Protein AF-A0A8T2IKC4-F1 (afdb_monomer_lite)

pLDDT: mean 77.82, std 12.11, range [41.94, 95.56]

Foldseek 3Di:
DVVVVVVVVVVVVVVVVVVVVVCVVVVVVDDDFPPKDKFKKKAWFDWFWFDDPVPHTDIDGCVRQWPPRIGDPDIGGQQADFDDDADDDDDDDDDFDDDPPAQFGFPPDWDQDDPDRDDIHTDTDHRPDGTDPDGDPGGRRPVSVVIDMDMDMKMARVVVRDID

Radius of gyration: 33.57 Å; chains: 1; bounding box: 68×35×100 Å

InterPro domains:
  IPR027309 P2X purinoreceptor extracellular domain superfamily [G3DSA:2.60.490.10] (33-164)
  IPR059116 ATP P2X receptor-like [PF00864] (4-164)
  IPR059116 ATP P2X receptor-like [PTHR10125] (5-164)

Secondary structure (DSSP, 8-state):
-HHHHHHHHHHHHHHHHHHHHHHHHTTTTS---S--EEEEEEEE---EEEEETTTEEEEE-HHHHEESSSSSS--EE-------------------EE-TTSSEEEEEEEEEESSSTTEEEEEEEESSSPPP----SS-TTGGGGG--EEEEEEEEEGGGTEE-

Sequence (164 aa):
MNEWVGQLMCVFFACVLLHGGVFVVKKGYQEVDTSVQSSVITKLKGVAFTNTSELGGEALGVVDYVIPPQGENVFFIVTNVIVTPNRDREWRLLGGEAVIAGNGVKTGRCLKTGLVNTNRHCEYFAWGPVEKKKKPKKPLLGKAKTSPSYIKNSIRFPKFDFSK

Structure (mmCIF, N/CA/C/O backbone):
data_AF-A0A8T2IKC4-F1
#
_entry.id   AF-A0A8T2IKC4-F1
#
loop_
_atom_site.group_PDB
_atom_site.id
_atom_site.type_symbol
_atom_site.label_atom_id
_atom_site.label_alt_id
_atom_site.label_comp_id
_atom_site.label_asym_id
_atom_site.label_entity_id
_atom_site.label_seq_id
_atom_site.pdbx_PDB_ins_code
_atom_site.Cartn_x
_atom_site.Cartn_y
_atom_site.Cartn_z
_atom_site.occupancy
_atom_site.B_iso_or_equiv
_atom_site.auth_seq_id
_atom_site.auth_comp_id
_atom_site.auth_asym_id
_atom_site.auth_atom_id
_atom_site.pdbx_PDB_model_num
ATOM 1 N N . MET A 1 1 ? -34.464 -22.038 59.205 1.00 58.75 1 MET A N 1
ATOM 2 C CA . MET A 1 1 ? -35.022 -21.618 57.897 1.00 58.75 1 MET A CA 1
ATOM 3 C C . MET A 1 1 ? -34.380 -20.331 57.367 1.00 58.75 1 MET A C 1
ATOM 5 O O . MET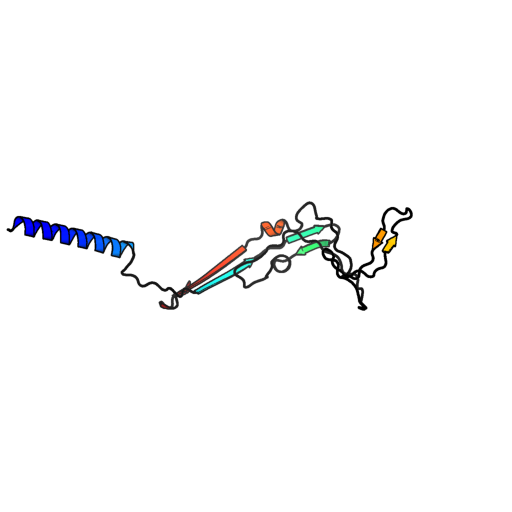 A 1 1 ? -34.231 -20.210 56.165 1.00 58.75 1 MET A O 1
ATOM 9 N N . ASN A 1 2 ? -33.926 -19.414 58.231 1.00 71.50 2 ASN A N 1
ATOM 10 C CA . ASN A 1 2 ? -33.469 -18.072 57.830 1.00 71.50 2 ASN A CA 1
ATOM 11 C C . ASN A 1 2 ? -32.002 -18.017 57.347 1.00 71.50 2 ASN A C 1
ATOM 13 O O . ASN A 1 2 ? -31.654 -17.175 56.529 1.00 71.50 2 ASN A O 1
ATOM 17 N N . GLU A 1 3 ? -31.155 -18.934 57.820 1.00 78.62 3 GLU A N 1
ATOM 18 C CA . GLU A 1 3 ? -29.724 -18.999 57.481 1.00 78.62 3 GLU A CA 1
ATOM 19 C C . GLU A 1 3 ? -29.489 -19.375 56.007 1.00 78.62 3 GLU A C 1
ATOM 21 O O . GLU A 1 3 ? -28.797 -18.667 55.277 1.00 78.62 3 GLU A O 1
ATOM 26 N N . TRP A 1 4 ? -30.183 -20.411 55.525 1.00 80.38 4 TRP A N 1
ATOM 27 C CA . TRP A 1 4 ? -30.160 -20.829 54.118 1.00 80.38 4 TRP A CA 1
ATOM 28 C C . TRP A 1 4 ? -30.692 -19.755 53.168 1.00 80.38 4 TRP A C 1
ATOM 30 O O . TRP A 1 4 ? -30.171 -19.595 52.068 1.00 80.38 4 TRP A O 1
ATOM 40 N N . VAL A 1 5 ? -31.699 -18.990 53.606 1.00 87.38 5 VAL A N 1
ATOM 41 C CA . VAL A 1 5 ? -32.259 -17.871 52.835 1.00 87.38 5 VAL A CA 1
ATOM 42 C C . VAL A 1 5 ? -31.227 -16.751 52.695 1.00 87.38 5 VAL A C 1
ATOM 44 O O . VAL A 1 5 ? -31.025 -16.250 51.592 1.00 87.38 5 VAL A O 1
ATOM 47 N N . GLY A 1 6 ? -30.517 -16.400 53.772 1.00 86.69 6 GLY A N 1
ATOM 48 C CA . GLY A 1 6 ? -29.440 -15.407 53.717 1.00 86.69 6 GLY A CA 1
ATOM 49 C C . GLY A 1 6 ? -28.295 -15.829 52.792 1.00 86.69 6 GLY A C 1
ATOM 50 O O . GLY A 1 6 ? -27.824 -15.036 51.978 1.00 86.69 6 GLY A O 1
ATOM 51 N N . GLN A 1 7 ? -27.895 -17.100 52.852 1.00 87.69 7 GLN A N 1
ATOM 52 C CA . GLN A 1 7 ? -26.808 -17.623 52.024 1.00 87.69 7 GLN A CA 1
ATOM 53 C C . GLN A 1 7 ? -27.174 -17.671 50.532 1.00 87.69 7 GLN A C 1
ATOM 55 O O . GLN A 1 7 ? -26.357 -17.296 49.690 1.00 87.69 7 GLN A O 1
ATOM 60 N N . LEU A 1 8 ? -28.420 -18.032 50.203 1.00 90.44 8 LEU A N 1
ATOM 61 C CA . LEU A 1 8 ? -28.965 -17.943 48.842 1.00 90.44 8 LEU A CA 1
ATOM 62 C C . LEU A 1 8 ? -28.959 -16.503 48.308 1.00 90.44 8 LEU A C 1
ATOM 64 O O . LEU A 1 8 ? -28.548 -16.276 47.169 1.00 90.44 8 LEU A O 1
ATOM 68 N N . MET A 1 9 ? -29.353 -15.526 49.130 1.00 89.75 9 MET A N 1
ATOM 69 C CA . MET A 1 9 ? -29.360 -14.113 48.733 1.00 89.75 9 MET A CA 1
ATOM 70 C C . MET A 1 9 ? -27.945 -13.585 48.458 1.00 89.75 9 MET A C 1
ATOM 72 O O . MET A 1 9 ? -27.732 -12.909 47.452 1.00 89.75 9 MET A O 1
ATOM 76 N N . CYS A 1 10 ? -26.955 -13.927 49.290 1.00 90.50 10 CYS A N 1
ATOM 77 C CA . CYS A 1 10 ? -25.559 -13.533 49.066 1.00 90.50 10 CYS A CA 1
ATOM 78 C C . CYS A 1 10 ? -24.992 -14.097 47.755 1.00 90.50 10 CYS A C 1
ATOM 80 O O . CYS A 1 10 ? -24.340 -13.368 47.005 1.00 90.50 10 CYS A O 1
ATOM 82 N N . VAL A 1 11 ? -25.262 -15.373 47.453 1.00 93.75 11 VAL A N 1
ATOM 83 C CA . VAL A 1 11 ? -24.837 -15.998 46.190 1.00 93.75 11 VAL A CA 1
ATOM 84 C C . VAL A 1 11 ? -25.494 -15.303 44.998 1.00 93.75 11 VAL A C 1
ATOM 86 O O . VAL A 1 11 ? -24.807 -14.988 44.029 1.00 93.75 11 VAL A O 1
ATOM 89 N N . PHE A 1 12 ? -26.788 -14.986 45.083 1.00 95.12 12 PHE A N 1
ATOM 90 C CA . PHE A 1 12 ? -27.491 -14.250 44.033 1.00 95.12 12 PHE A CA 1
ATOM 91 C C . PHE A 1 12 ? -26.852 -12.879 43.759 1.00 95.12 12 PHE A C 1
ATOM 93 O O . PHE A 1 12 ? -26.529 -12.575 42.610 1.00 95.12 12 PHE A O 1
ATOM 100 N N . PHE A 1 13 ? -26.593 -12.076 44.797 1.00 93.12 13 PHE A N 1
ATOM 101 C CA . PHE A 1 13 ? -25.932 -10.776 44.630 1.00 93.12 13 PHE A CA 1
ATOM 102 C C . PHE A 1 13 ? -24.514 -10.907 44.061 1.00 93.12 13 PHE A C 1
ATOM 104 O O . PHE A 1 13 ? -24.144 -10.139 43.172 1.00 93.12 13 PHE A O 1
ATOM 111 N N . ALA A 1 14 ? -23.737 -11.899 44.502 1.00 93.69 14 ALA A N 1
ATOM 112 C CA . ALA A 1 14 ? -22.416 -12.168 43.937 1.00 93.69 14 ALA A CA 1
ATOM 113 C C . ALA A 1 14 ? -22.500 -12.531 42.443 1.00 93.69 14 ALA A C 1
ATOM 115 O O . ALA A 1 14 ? -21.738 -12.000 41.635 1.00 93.69 14 ALA A O 1
ATOM 116 N N . CYS A 1 15 ? -23.468 -13.363 42.044 1.00 93.00 15 CYS A N 1
ATOM 117 C CA . CYS A 1 15 ? -23.715 -13.677 40.638 1.00 93.00 15 CYS A CA 1
ATOM 118 C C . CYS A 1 15 ? -24.084 -12.428 39.828 1.00 93.00 15 CYS A C 1
ATOM 120 O O . CYS A 1 15 ? -23.544 -12.244 38.738 1.00 93.00 15 CYS A O 1
ATOM 122 N N . VAL A 1 16 ? -24.951 -11.552 40.344 1.00 94.12 16 VAL A N 1
ATOM 123 C CA . VAL A 1 16 ? -25.319 -10.290 39.674 1.00 94.12 16 VAL A CA 1
ATOM 124 C C . VAL A 1 16 ? -24.096 -9.392 39.477 1.00 94.12 16 VAL A C 1
ATOM 126 O O . VAL A 1 16 ? -23.901 -8.861 38.384 1.00 94.12 16 VAL A O 1
ATOM 129 N N . LEU A 1 17 ? -23.230 -9.271 40.488 1.00 92.31 17 LEU A N 1
ATOM 130 C CA . LEU A 1 17 ? -21.989 -8.497 40.389 1.00 92.31 17 LEU A CA 1
ATOM 131 C C . LEU A 1 17 ? -21.029 -9.070 39.336 1.00 92.31 17 LEU A C 1
ATOM 133 O O . LEU A 1 17 ? -20.443 -8.307 38.568 1.00 92.31 17 LEU A O 1
ATOM 137 N N . LEU A 1 18 ? -20.911 -10.398 39.240 1.00 93.38 18 LEU A N 1
ATOM 138 C CA . LEU A 1 18 ? -20.104 -11.051 38.202 1.00 93.38 18 LEU A CA 1
ATOM 139 C C . LEU A 1 18 ? -20.659 -10.787 36.794 1.00 93.38 18 LEU A C 1
ATOM 141 O O . LEU A 1 18 ? -19.899 -10.428 35.894 1.00 93.38 18 LEU A O 1
ATOM 145 N N . HIS A 1 19 ? -21.977 -10.900 36.603 1.00 91.25 19 HIS A N 1
ATOM 146 C CA . HIS A 1 19 ? -22.619 -10.605 35.316 1.00 91.25 19 HIS A CA 1
ATOM 147 C C . HIS A 1 19 ? -22.480 -9.123 34.938 1.00 91.25 19 HIS A C 1
ATOM 149 O O . HIS A 1 19 ? -22.159 -8.806 33.791 1.00 91.25 19 HIS A O 1
ATOM 155 N N . GLY A 1 20 ? -22.643 -8.214 35.904 1.00 92.50 20 GLY A N 1
ATOM 156 C CA . GLY A 1 20 ? -22.402 -6.783 35.718 1.00 92.50 20 GLY A CA 1
ATOM 157 C C . GLY A 1 20 ? -20.952 -6.484 35.327 1.00 92.50 20 GLY A C 1
ATOM 158 O O . GLY A 1 20 ? -20.710 -5.715 34.397 1.00 92.50 20 GLY A O 1
ATOM 159 N N . GLY A 1 21 ? -19.984 -7.154 35.958 1.00 93.31 21 GLY A N 1
ATOM 160 C CA . GLY A 1 21 ? -18.569 -7.057 35.595 1.00 93.31 21 GLY A CA 1
ATOM 161 C C . GLY A 1 21 ? -18.305 -7.459 34.141 1.00 93.31 21 GLY A C 1
ATOM 162 O O . GLY A 1 21 ? -17.626 -6.735 33.412 1.00 93.31 21 GLY A O 1
ATOM 163 N N . VAL A 1 22 ? -18.905 -8.562 33.678 1.00 94.00 22 VAL A N 1
ATOM 164 C CA . VAL A 1 22 ? -18.806 -8.997 32.272 1.00 94.00 22 VAL A CA 1
ATOM 165 C C . VAL A 1 22 ? -19.435 -7.973 31.326 1.00 94.00 22 VAL A C 1
ATOM 167 O O . VAL A 1 22 ? -18.837 -7.659 30.296 1.00 94.00 22 VAL A O 1
ATOM 170 N N . PHE A 1 23 ? -20.596 -7.413 31.674 1.00 93.12 23 PHE A N 1
ATOM 171 C CA . PHE A 1 23 ? -21.277 -6.398 30.867 1.00 93.12 23 PHE A CA 1
ATOM 172 C C . PHE A 1 23 ? -20.426 -5.133 30.680 1.00 93.12 23 PHE A C 1
ATOM 174 O O . PHE A 1 23 ? -20.336 -4.605 29.570 1.00 93.12 23 PHE A O 1
ATOM 181 N N . VAL A 1 24 ? -19.733 -4.683 31.731 1.00 92.88 24 VAL A N 1
ATOM 182 C CA . VAL A 1 24 ? -18.818 -3.532 31.657 1.00 92.88 24 VAL A CA 1
ATOM 183 C C . VAL A 1 24 ? -17.582 -3.861 30.816 1.00 92.88 24 VAL A C 1
ATOM 185 O O . VAL A 1 24 ? -17.236 -3.093 29.917 1.00 92.88 24 VAL A O 1
ATOM 188 N N . VAL A 1 25 ? -16.944 -5.015 31.050 1.00 94.06 25 VAL A N 1
ATOM 189 C CA . VAL A 1 25 ? -15.724 -5.430 30.329 1.00 94.06 25 VAL A CA 1
ATOM 190 C C . VAL A 1 25 ? -15.992 -5.642 28.840 1.00 94.06 25 VAL A C 1
ATOM 192 O O . VAL A 1 25 ? -15.205 -5.210 27.998 1.00 94.06 25 VAL A O 1
ATOM 195 N N . LYS A 1 26 ? -17.115 -6.277 28.492 1.00 93.56 26 LYS A N 1
ATOM 196 C CA . LYS A 1 26 ? -17.524 -6.504 27.098 1.00 93.56 26 LYS A CA 1
ATOM 197 C C . LYS A 1 26 ? -18.172 -5.285 26.450 1.00 93.56 26 LYS A C 1
ATOM 199 O O . LYS A 1 26 ? -18.565 -5.378 25.293 1.00 93.56 26 LYS A O 1
ATOM 204 N N . LYS A 1 27 ? -18.261 -4.159 27.165 1.00 93.44 27 LYS A N 1
ATOM 205 C CA . LYS A 1 27 ? -18.933 -2.939 26.709 1.00 93.44 27 LYS A CA 1
ATOM 206 C C . LYS A 1 27 ? -20.350 -3.209 26.194 1.00 93.44 27 LYS A C 1
ATOM 208 O O . LYS A 1 27 ? -20.756 -2.645 25.188 1.00 93.44 27 LYS A O 1
ATOM 213 N N . GLY A 1 28 ? -21.116 -4.048 26.892 1.00 87.81 28 GLY A N 1
ATOM 214 C CA . GLY A 1 28 ? -22.493 -4.387 26.510 1.00 87.81 28 GLY A CA 1
ATOM 215 C C . GLY A 1 28 ? -23.458 -3.194 26.530 1.00 87.81 28 GLY A C 1
ATOM 216 O O . GLY A 1 28 ? -24.536 -3.270 25.956 1.00 87.81 28 GLY A O 1
ATOM 217 N N . TYR A 1 29 ? -23.060 -2.083 27.159 1.00 89.31 29 TYR A N 1
ATOM 218 C CA . TYR A 1 29 ? -23.765 -0.800 27.120 1.00 89.31 29 TYR A CA 1
ATOM 219 C C . TYR A 1 29 ? -23.497 0.010 25.843 1.00 89.31 29 TYR A C 1
ATOM 221 O O . TYR A 1 29 ? -24.150 1.027 25.629 1.00 89.31 29 TYR A O 1
ATOM 229 N N . GLN A 1 30 ? -22.511 -0.382 25.029 1.00 93.44 30 GLN A N 1
ATOM 230 C CA . GLN A 1 30 ? -22.184 0.292 23.776 1.00 93.44 30 GLN A CA 1
ATOM 231 C C . GLN A 1 30 ? -22.772 -0.476 22.601 1.00 93.44 30 GLN A C 1
ATOM 233 O O . GLN A 1 30 ? -22.639 -1.694 22.494 1.00 93.44 30 GLN A O 1
ATOM 238 N N . GLU A 1 31 ? -23.376 0.264 21.681 1.00 90.50 31 GLU A N 1
ATOM 239 C CA . GLU A 1 31 ? -23.778 -0.276 20.396 1.00 90.50 31 GLU A CA 1
ATOM 240 C C . GLU A 1 31 ? -22.576 -0.301 19.437 1.00 90.50 31 GLU A C 1
ATOM 242 O O . GLU A 1 31 ? -21.752 0.615 19.435 1.00 90.50 31 GLU A O 1
ATOM 247 N N . VAL A 1 32 ? -22.460 -1.352 18.622 1.00 90.31 32 VAL A N 1
ATOM 248 C CA . VAL A 1 32 ? -21.367 -1.520 17.650 1.00 90.31 32 VAL A CA 1
ATOM 249 C C . VAL A 1 32 ? -21.915 -1.386 16.230 1.00 90.31 32 VAL A C 1
ATOM 251 O O . VAL A 1 32 ? -23.010 -1.869 15.921 1.00 90.31 32 VAL A O 1
ATOM 254 N N . ASP A 1 33 ? -21.153 -0.719 15.365 1.00 91.06 33 ASP A N 1
ATOM 255 C CA . ASP A 1 33 ? -21.398 -0.677 13.923 1.00 91.06 33 ASP A CA 1
ATOM 256 C C . ASP A 1 33 ? -20.601 -1.794 13.238 1.00 91.06 33 ASP A C 1
ATOM 258 O O . ASP A 1 33 ? -19.379 -1.867 13.368 1.00 91.06 33 ASP A O 1
ATOM 262 N N . THR A 1 34 ? -21.294 -2.680 12.525 1.00 89.75 34 THR A N 1
ATOM 263 C CA . THR A 1 34 ? -20.688 -3.773 11.750 1.00 89.75 34 THR A CA 1
ATOM 264 C C . THR A 1 34 ? -20.377 -3.370 10.306 1.00 89.75 34 THR A C 1
ATOM 266 O O . THR A 1 34 ? -19.667 -4.093 9.613 1.00 89.75 34 THR A O 1
ATOM 269 N N . SER A 1 35 ? -20.871 -2.214 9.852 1.00 91.00 35 SER A N 1
ATOM 270 C CA . SER A 1 35 ? -20.792 -1.720 8.471 1.00 91.00 35 SER A CA 1
ATOM 271 C C . SER A 1 35 ? -19.691 -0.672 8.263 1.00 91.00 35 SER A C 1
ATOM 273 O O . SER A 1 35 ? -19.848 0.282 7.502 1.00 91.00 35 SER A O 1
ATOM 275 N N . VAL A 1 36 ? -18.556 -0.842 8.946 1.00 90.19 36 VAL A N 1
ATOM 276 C CA . VAL A 1 36 ? -17.433 0.103 8.883 1.00 90.19 36 VAL A CA 1
ATOM 277 C C . VAL A 1 36 ? -16.876 0.180 7.462 1.00 90.19 36 VAL A C 1
ATOM 279 O O . VAL A 1 36 ? -16.487 -0.828 6.875 1.00 90.19 36 VAL A O 1
ATOM 282 N N . GLN A 1 37 ? -16.795 1.394 6.924 1.00 90.94 37 GLN A N 1
ATOM 283 C CA . GLN A 1 37 ? -16.199 1.671 5.620 1.00 90.94 37 GLN A CA 1
ATOM 284 C C . GLN A 1 37 ? -14.791 2.233 5.819 1.00 90.94 37 GLN A C 1
ATOM 286 O O . GLN A 1 37 ? -14.594 3.132 6.636 1.00 90.94 37 GLN A O 1
ATOM 291 N N . SER A 1 38 ? -13.810 1.733 5.069 1.00 88.88 38 SER A N 1
ATOM 292 C CA . SER A 1 38 ? -12.437 2.241 5.097 1.00 88.88 38 SER A CA 1
ATOM 293 C C . SER A 1 38 ? -11.923 2.534 3.690 1.00 88.88 38 SER A C 1
ATOM 295 O O . SER A 1 38 ? -12.222 1.821 2.734 1.00 88.88 38 SER A O 1
ATOM 297 N N . SER A 1 39 ? -11.150 3.610 3.566 1.00 87.12 39 SER A N 1
ATOM 298 C CA . SER A 1 39 ? -10.484 4.009 2.329 1.00 87.12 39 SER A CA 1
ATOM 299 C C . SER A 1 39 ? -9.046 4.395 2.639 1.00 87.12 39 SER A C 1
ATOM 301 O O . SER A 1 39 ? -8.801 5.302 3.439 1.00 87.12 39 SER A O 1
ATOM 303 N N . VAL A 1 40 ? -8.093 3.748 1.970 1.00 87.06 40 VAL A N 1
ATOM 304 C CA . VAL A 1 40 ? -6.667 4.045 2.115 1.00 87.06 40 VAL A CA 1
ATOM 305 C C . VAL A 1 40 ? -6.162 4.717 0.847 1.00 87.06 40 VAL A C 1
ATOM 307 O O . VAL A 1 40 ? -6.381 4.243 -0.261 1.00 87.06 40 VAL A O 1
ATOM 310 N N . ILE A 1 41 ? -5.477 5.845 1.013 1.00 83.69 41 ILE A N 1
ATOM 311 C CA . ILE A 1 41 ? -4.831 6.570 -0.076 1.00 83.69 41 ILE A CA 1
ATOM 312 C C . ILE A 1 41 ? -3.348 6.670 0.243 1.00 83.69 41 ILE A C 1
ATOM 314 O O . ILE A 1 41 ? -2.948 7.306 1.222 1.00 83.69 41 ILE A O 1
ATOM 318 N N . THR A 1 42 ? -2.527 6.086 -0.620 1.00 82.81 42 THR A N 1
ATOM 319 C CA . THR A 1 42 ? -1.070 6.154 -0.526 1.00 82.81 42 THR A CA 1
ATOM 320 C C . THR A 1 42 ? -0.528 7.136 -1.554 1.00 82.81 42 THR A C 1
ATOM 322 O O . THR A 1 42 ? -0.835 7.044 -2.741 1.00 82.81 42 THR A O 1
ATOM 325 N N . LYS A 1 43 ? 0.283 8.095 -1.109 1.00 81.19 43 LYS A N 1
ATOM 326 C CA . LYS A 1 43 ? 0.994 9.042 -1.973 1.00 81.19 43 LYS A CA 1
ATOM 327 C C . LYS A 1 43 ? 2.475 8.986 -1.650 1.00 81.19 43 LYS A C 1
ATOM 329 O O . LYS A 1 43 ? 2.873 9.210 -0.512 1.00 81.19 43 LYS A O 1
ATOM 334 N N . LEU A 1 44 ? 3.295 8.718 -2.652 1.00 81.25 44 LEU A N 1
ATOM 335 C CA . LEU A 1 44 ? 4.748 8.762 -2.528 1.00 81.25 44 LEU A CA 1
ATOM 336 C C . LEU A 1 44 ? 5.261 10.123 -2.998 1.00 81.25 44 LEU A C 1
ATOM 338 O O . LEU A 1 44 ? 4.682 10.745 -3.890 1.00 81.25 44 LEU A O 1
ATOM 342 N N . LYS A 1 45 ? 6.332 10.607 -2.369 1.00 80.25 45 LYS A N 1
ATOM 343 C CA . LYS A 1 45 ? 7.063 11.801 -2.800 1.00 80.25 45 LYS A CA 1
ATOM 344 C C . LYS A 1 45 ? 8.534 11.438 -2.908 1.00 80.25 45 LYS A C 1
ATOM 346 O O . LYS A 1 45 ? 9.133 11.020 -1.926 1.00 80.25 45 LYS A O 1
ATOM 351 N N . GLY A 1 46 ? 9.128 11.615 -4.079 1.00 80.00 46 GLY A N 1
ATOM 352 C CA . GLY A 1 46 ? 10.546 11.338 -4.268 1.00 80.00 46 GLY A CA 1
ATOM 353 C C . GLY A 1 46 ? 10.944 11.309 -5.732 1.00 80.00 46 GLY A C 1
ATOM 354 O O . GLY A 1 46 ? 10.125 11.038 -6.607 1.00 80.00 46 GLY A O 1
ATOM 355 N N . VAL A 1 47 ? 12.220 11.571 -5.984 1.00 81.19 47 VAL A N 1
ATOM 356 C CA . VAL A 1 47 ? 12.834 11.460 -7.307 1.00 81.19 47 VAL A CA 1
ATOM 357 C C . VAL A 1 47 ? 13.958 10.444 -7.199 1.00 81.19 47 VAL A C 1
ATOM 359 O O . VAL A 1 47 ? 14.812 10.532 -6.310 1.00 81.19 47 VAL A O 1
ATOM 362 N N . ALA A 1 48 ? 13.950 9.464 -8.090 1.00 81.81 48 ALA A N 1
ATOM 363 C CA . ALA A 1 48 ? 15.026 8.504 -8.222 1.00 81.81 48 ALA A CA 1
ATOM 364 C C . ALA A 1 48 ? 15.907 8.912 -9.404 1.00 81.81 48 ALA A C 1
ATOM 366 O O . ALA A 1 48 ? 15.418 9.386 -10.419 1.00 81.81 48 ALA A O 1
ATOM 367 N N . PHE A 1 49 ? 17.217 8.740 -9.267 1.00 77.88 49 PHE A N 1
ATOM 368 C CA . PHE A 1 49 ? 18.161 9.033 -10.342 1.00 77.88 49 PHE A CA 1
ATOM 369 C C . PHE A 1 49 ? 18.790 7.732 -10.806 1.00 77.88 49 PHE A C 1
ATOM 371 O O . PHE A 1 49 ? 19.339 6.993 -9.984 1.00 77.88 49 PHE A O 1
ATOM 378 N N . THR A 1 50 ? 18.745 7.483 -12.107 1.00 77.25 50 THR A N 1
ATOM 379 C CA . THR A 1 50 ? 19.445 6.373 -12.744 1.00 77.25 50 THR A CA 1
ATOM 380 C C . THR A 1 50 ? 20.666 6.924 -13.456 1.00 77.25 50 THR A C 1
ATOM 382 O O . THR A 1 50 ? 20.537 7.814 -14.286 1.00 77.25 50 THR A O 1
ATOM 385 N N . ASN A 1 51 ? 21.856 6.413 -13.142 1.00 70.62 51 ASN A N 1
ATOM 386 C CA . ASN A 1 51 ? 23.080 6.735 -13.874 1.00 70.62 51 ASN A CA 1
ATOM 387 C C . ASN A 1 51 ? 23.625 5.432 -14.460 1.00 70.62 51 ASN A C 1
ATOM 389 O O . ASN A 1 51 ? 24.282 4.655 -13.763 1.00 70.62 51 ASN A O 1
ATOM 393 N N . THR A 1 52 ? 23.260 5.141 -15.710 1.00 69.88 52 THR A N 1
ATOM 394 C CA . THR A 1 52 ? 23.731 3.942 -16.412 1.00 69.88 52 THR A CA 1
ATOM 395 C C . THR A 1 52 ? 24.174 4.269 -17.824 1.00 69.88 52 THR A C 1
ATOM 397 O O . THR A 1 52 ? 23.637 5.163 -18.466 1.00 69.88 52 THR A O 1
ATOM 400 N N . SER A 1 53 ? 25.127 3.493 -18.333 1.00 66.06 53 SER A N 1
ATOM 401 C CA . SER A 1 53 ? 25.634 3.625 -19.701 1.00 66.06 53 SER A CA 1
ATOM 402 C C . SER A 1 53 ? 24.604 3.278 -20.784 1.00 66.06 53 SER A C 1
ATOM 404 O O . SER A 1 53 ? 24.848 3.575 -21.945 1.00 66.06 53 SER A O 1
ATOM 406 N N . GLU A 1 54 ? 23.497 2.607 -20.432 1.00 63.16 54 GLU A N 1
ATOM 407 C CA . GLU A 1 54 ? 22.458 2.182 -21.386 1.00 63.16 54 GLU A CA 1
ATOM 408 C C . GLU A 1 54 ? 21.230 3.109 -21.408 1.00 63.16 54 GLU A C 1
ATOM 410 O O . GLU A 1 54 ? 20.662 3.298 -22.478 1.00 63.16 54 GLU A O 1
ATOM 415 N N . LEU A 1 55 ? 20.839 3.691 -20.266 1.00 66.62 55 LEU A N 1
ATOM 416 C CA . LEU A 1 55 ? 19.698 4.618 -20.157 1.00 66.62 55 LEU A CA 1
ATOM 417 C C . LEU A 1 55 ? 20.127 6.096 -20.095 1.00 66.62 55 LEU A C 1
ATOM 419 O O . LEU A 1 55 ? 19.316 6.986 -20.298 1.00 66.62 55 LEU A O 1
ATOM 423 N N . GLY A 1 56 ? 21.405 6.378 -19.831 1.00 67.44 56 GLY A N 1
ATOM 424 C CA . GLY A 1 56 ? 21.869 7.729 -19.526 1.00 67.44 56 GLY A CA 1
ATOM 425 C C . GLY A 1 56 ? 21.569 8.144 -18.082 1.00 67.44 56 GLY A C 1
ATOM 426 O O . GLY A 1 56 ? 21.144 7.337 -17.247 1.00 67.44 56 GLY A O 1
ATOM 427 N N . GLY A 1 57 ? 21.886 9.400 -17.765 1.00 74.12 57 GLY A N 1
ATOM 428 C CA . GLY A 1 57 ? 21.564 10.034 -16.489 1.00 74.12 57 GLY A CA 1
ATOM 429 C C . GLY A 1 57 ? 20.150 10.604 -16.520 1.00 74.12 57 GLY A C 1
ATOM 430 O O . GLY A 1 57 ? 19.982 11.741 -16.946 1.00 74.12 57 GLY A O 1
ATOM 431 N N . GLU A 1 58 ? 19.159 9.842 -16.064 1.00 78.75 58 GLU A N 1
ATOM 432 C CA . GLU A 1 58 ? 17.752 10.267 -16.048 1.00 78.75 58 GLU A CA 1
ATOM 433 C C . GLU A 1 58 ? 17.200 10.370 -14.621 1.00 78.75 58 GLU A C 1
ATOM 435 O O . GLU A 1 58 ? 17.572 9.614 -13.715 1.00 78.75 58 GLU A O 1
ATOM 440 N N . ALA A 1 59 ? 16.318 11.350 -14.420 1.00 79.38 59 ALA A N 1
ATOM 441 C CA . ALA A 1 59 ? 15.575 11.554 -13.186 1.00 79.38 59 ALA A CA 1
ATOM 442 C C . ALA A 1 59 ? 14.160 10.996 -13.369 1.00 79.38 59 ALA A C 1
ATOM 444 O O . ALA A 1 59 ? 13.383 11.542 -14.146 1.00 79.38 59 ALA A O 1
ATOM 445 N N . LEU A 1 60 ? 13.833 9.927 -12.646 1.00 82.00 60 LEU A N 1
ATOM 446 C CA . LEU A 1 60 ? 12.508 9.315 -12.639 1.00 82.00 60 LEU A CA 1
ATOM 447 C C . LEU A 1 60 ? 11.683 9.846 -11.467 1.00 82.00 60 LEU A C 1
ATOM 449 O O . LEU A 1 60 ? 12.131 9.862 -10.310 1.00 82.00 60 LEU A O 1
ATOM 453 N N . GLY A 1 61 ? 10.463 10.272 -11.768 1.00 82.12 61 GLY A N 1
ATOM 454 C CA . GLY A 1 61 ? 9.484 10.698 -10.784 1.00 82.12 61 GLY A CA 1
ATOM 455 C C . GLY A 1 61 ? 8.738 9.514 -10.177 1.00 82.12 61 GLY A C 1
ATOM 456 O O . GLY A 1 61 ? 8.832 8.379 -10.631 1.00 82.12 61 GLY A O 1
ATOM 457 N N . VAL A 1 62 ? 7.950 9.790 -9.138 1.00 81.12 62 VAL A N 1
ATOM 458 C CA . VAL A 1 62 ? 7.117 8.788 -8.445 1.00 81.12 62 VAL A CA 1
ATOM 459 C C . VAL A 1 62 ? 6.230 7.996 -9.409 1.00 81.12 62 VAL A C 1
ATOM 461 O O . VAL A 1 62 ? 6.060 6.797 -9.235 1.00 81.12 62 VAL A O 1
ATOM 464 N N . VAL A 1 63 ? 5.685 8.653 -10.431 1.00 80.00 63 VAL A N 1
ATOM 465 C CA . VAL A 1 63 ? 4.774 8.033 -11.406 1.00 80.00 63 VAL A CA 1
ATOM 466 C C . VAL A 1 63 ? 5.449 6.980 -12.286 1.00 80.00 63 VAL A C 1
ATOM 468 O O . VAL A 1 63 ? 4.760 6.117 -12.817 1.00 80.00 63 VAL A O 1
ATOM 471 N N . ASP A 1 64 ? 6.777 7.017 -12.395 1.00 82.81 64 ASP A N 1
ATOM 472 C CA . ASP A 1 64 ? 7.535 6.130 -13.280 1.00 82.81 64 ASP A CA 1
ATOM 473 C C . ASP A 1 64 ? 7.931 4.822 -12.584 1.00 82.81 64 ASP A C 1
ATOM 475 O O . ASP A 1 64 ? 8.125 3.796 -13.233 1.00 82.81 64 ASP A O 1
ATOM 479 N N . TYR A 1 65 ? 8.060 4.843 -11.251 1.00 84.00 65 TYR A N 1
ATOM 480 C CA . TYR A 1 65 ? 8.477 3.682 -10.459 1.00 84.00 65 TYR A CA 1
ATOM 481 C C . TYR A 1 65 ? 7.426 3.193 -9.455 1.00 84.00 65 TYR A C 1
ATOM 483 O O . TYR A 1 65 ? 7.697 2.229 -8.740 1.00 84.00 65 TYR A O 1
ATOM 491 N N . VAL A 1 66 ? 6.247 3.817 -9.375 1.00 85.31 66 VAL A N 1
ATOM 492 C CA . VAL A 1 66 ? 5.149 3.383 -8.496 1.00 85.31 66 VAL A CA 1
ATOM 493 C C . VAL A 1 66 ? 3.959 2.904 -9.313 1.00 85.31 66 VAL A C 1
ATOM 495 O O . VAL A 1 66 ? 3.418 3.647 -10.128 1.00 85.31 66 VAL A O 1
ATOM 498 N N . ILE A 1 67 ? 3.527 1.668 -9.057 1.00 84.31 67 ILE A N 1
ATOM 499 C CA . ILE A 1 67 ? 2.427 1.018 -9.779 1.00 84.31 67 ILE A CA 1
ATOM 500 C C . ILE A 1 67 ? 1.424 0.451 -8.762 1.00 84.31 67 ILE A C 1
ATOM 502 O O . ILE A 1 67 ? 1.855 -0.280 -7.874 1.00 84.31 67 ILE A O 1
ATOM 506 N N . PRO A 1 68 ? 0.113 0.719 -8.873 1.00 83.12 68 PRO A N 1
ATOM 507 C CA . PRO A 1 68 ? -0.487 1.805 -9.648 1.00 83.12 68 PRO A CA 1
ATOM 508 C C . PRO A 1 68 ? -0.111 3.180 -9.055 1.00 83.12 68 PRO A C 1
ATOM 510 O O . PRO A 1 68 ? 0.204 3.277 -7.867 1.00 83.12 68 PRO A O 1
ATOM 513 N N . PRO A 1 69 ? -0.140 4.265 -9.849 1.00 71.88 69 PRO A N 1
ATOM 514 C CA . PRO A 1 69 ? 0.348 5.567 -9.400 1.00 71.88 69 PRO A CA 1
ATOM 515 C C . PRO A 1 69 ? -0.471 6.160 -8.241 1.00 71.88 69 PRO A C 1
ATOM 517 O O . PRO A 1 69 ? 0.109 6.846 -7.399 1.00 71.88 69 PRO A O 1
ATOM 520 N N . GLN A 1 70 ? -1.792 5.923 -8.180 1.00 68.62 70 GLN A N 1
ATOM 521 C CA . GLN A 1 70 ? -2.691 6.357 -7.096 1.00 68.62 70 GLN A CA 1
ATOM 522 C C . GLN A 1 70 ? -3.961 5.486 -7.048 1.00 68.62 70 GLN A C 1
ATOM 524 O O . GLN A 1 70 ? -4.436 5.056 -8.094 1.00 68.62 70 GLN A O 1
ATOM 529 N N . GLY A 1 71 ? -4.560 5.325 -5.860 1.00 65.06 71 GLY A N 1
ATOM 530 C CA . GLY A 1 71 ? -5.971 4.921 -5.726 1.00 65.06 71 GLY A CA 1
ATOM 531 C C . GLY A 1 71 ? -6.251 3.493 -5.256 1.00 65.06 71 GLY A C 1
ATOM 532 O O . GLY A 1 71 ? -7.418 3.141 -5.127 1.00 65.06 71 GLY A O 1
ATOM 533 N N . GLU A 1 72 ? -5.229 2.696 -4.951 1.00 68.75 72 GLU A N 1
ATOM 534 C CA . GLU A 1 72 ? -5.413 1.345 -4.414 1.00 68.75 72 GLU A CA 1
ATOM 535 C C . GLU A 1 72 ? -4.823 1.194 -3.008 1.00 68.75 72 GLU A C 1
ATOM 537 O O . GLU A 1 72 ? -3.910 1.916 -2.603 1.00 68.75 72 GLU A O 1
ATOM 542 N N . ASN A 1 73 ? -5.339 0.210 -2.265 1.00 75.25 73 ASN A N 1
ATOM 543 C CA . ASN A 1 73 ? -4.850 -0.151 -0.930 1.00 75.25 73 ASN A CA 1
ATOM 544 C C . ASN A 1 73 ? -3.434 -0.767 -0.963 1.00 75.25 73 ASN A C 1
ATOM 546 O O . ASN A 1 73 ? -2.822 -0.957 0.088 1.00 75.25 73 ASN A O 1
ATOM 550 N N . VAL A 1 74 ? -2.926 -1.103 -2.154 1.00 81.69 74 VAL A N 1
ATOM 551 C CA . VAL A 1 74 ? -1.622 -1.730 -2.389 1.00 81.69 74 VAL A CA 1
ATOM 552 C C . VAL A 1 74 ? -0.885 -0.946 -3.472 1.00 81.69 74 VAL A C 1
ATOM 554 O O . VAL A 1 74 ? -1.479 -0.531 -4.462 1.00 81.69 74 VAL A O 1
ATOM 557 N N . PHE A 1 75 ? 0.420 -0.754 -3.289 1.00 84.06 75 PHE A N 1
ATOM 558 C CA . PHE A 1 75 ? 1.295 -0.125 -4.273 1.00 84.06 75 PHE A CA 1
ATOM 559 C C . PHE A 1 75 ? 2.625 -0.877 -4.355 1.00 84.06 75 PHE A C 1
ATOM 561 O O . PHE A 1 75 ? 3.114 -1.432 -3.368 1.00 84.06 75 PHE A O 1
ATOM 568 N N . PHE A 1 76 ? 3.233 -0.864 -5.535 1.00 85.94 76 PHE A N 1
ATOM 569 C CA . PHE A 1 76 ? 4.514 -1.492 -5.827 1.00 85.94 76 PHE A CA 1
ATOM 570 C C . PHE A 1 76 ? 5.555 -0.421 -6.132 1.00 85.94 76 PHE A C 1
ATOM 572 O O . PHE A 1 76 ? 5.299 0.482 -6.923 1.00 85.94 76 PHE A O 1
ATOM 579 N N . ILE A 1 77 ? 6.739 -0.533 -5.522 1.00 86.88 77 ILE A N 1
ATOM 580 C CA . ILE A 1 77 ? 7.890 0.332 -5.807 1.00 86.88 77 ILE A CA 1
ATOM 581 C C . ILE A 1 77 ? 8.894 -0.456 -6.643 1.00 86.88 77 ILE A C 1
ATOM 583 O O . ILE A 1 77 ? 9.486 -1.437 -6.182 1.00 86.88 77 ILE A O 1
ATOM 587 N N . VAL A 1 78 ? 9.123 0.003 -7.866 1.00 86.31 78 VAL A N 1
ATOM 588 C CA . VAL A 1 78 ? 10.118 -0.551 -8.775 1.00 86.31 78 VAL A CA 1
ATOM 589 C C . VAL A 1 78 ? 11.508 -0.114 -8.314 1.00 86.31 78 VAL A C 1
ATOM 591 O O . VAL A 1 78 ? 11.833 1.068 -8.253 1.00 86.31 78 VAL A O 1
ATOM 594 N N . THR A 1 79 ? 12.351 -1.086 -7.969 1.00 83.88 79 THR A N 1
ATOM 595 C CA . THR A 1 79 ? 13.738 -0.845 -7.521 1.00 83.88 79 THR A CA 1
ATOM 596 C C . THR A 1 79 ? 14.766 -1.106 -8.618 1.00 83.88 79 THR A C 1
ATOM 598 O O . THR A 1 79 ? 15.923 -0.684 -8.517 1.00 83.88 79 THR A O 1
ATOM 601 N N . ASN A 1 80 ? 14.359 -1.805 -9.675 1.00 83.75 80 ASN A N 1
ATOM 602 C CA . ASN A 1 80 ? 15.226 -2.193 -10.768 1.00 83.75 80 ASN A CA 1
ATOM 603 C C . ASN A 1 80 ? 14.455 -2.219 -12.087 1.00 83.75 80 ASN A C 1
ATOM 605 O O . ASN A 1 80 ? 13.327 -2.700 -12.117 1.00 83.75 80 ASN A O 1
ATOM 609 N N . VAL A 1 81 ? 15.084 -1.737 -13.158 1.00 78.81 81 VAL A N 1
ATOM 610 C CA . VAL A 1 81 ? 14.473 -1.623 -14.487 1.00 78.81 81 VAL A CA 1
ATOM 611 C C . VAL A 1 81 ? 15.452 -2.147 -15.531 1.00 78.81 81 VAL A C 1
ATOM 613 O O . VAL A 1 81 ? 16.654 -1.897 -15.444 1.00 78.81 81 VAL A O 1
ATOM 616 N N . ILE A 1 82 ? 14.933 -2.878 -16.515 1.00 77.69 82 ILE A N 1
ATOM 617 C CA . ILE A 1 82 ? 15.660 -3.248 -17.728 1.00 77.69 82 ILE A CA 1
ATOM 618 C C . ILE A 1 82 ? 14.949 -2.541 -18.879 1.00 77.69 82 ILE A C 1
ATOM 620 O O . ILE A 1 82 ? 13.794 -2.834 -19.170 1.00 77.69 82 ILE A O 1
ATOM 624 N N . VAL A 1 83 ? 15.623 -1.573 -19.500 1.00 74.06 83 VAL A N 1
ATOM 625 C CA . VAL A 1 83 ? 15.067 -0.825 -20.633 1.00 74.06 83 VAL A CA 1
ATOM 626 C C . VAL A 1 83 ? 15.660 -1.376 -21.916 1.00 74.06 83 VAL A C 1
ATOM 628 O O . VAL A 1 83 ? 16.879 -1.448 -22.073 1.00 74.06 83 VAL A O 1
ATOM 631 N N . THR A 1 84 ? 14.786 -1.755 -22.843 1.00 71.25 84 THR A N 1
ATOM 632 C CA . THR A 1 84 ? 15.179 -2.164 -24.188 1.00 71.25 84 THR A CA 1
ATOM 633 C C . THR A 1 84 ? 14.688 -1.096 -25.165 1.00 71.25 84 THR A C 1
ATOM 635 O O . THR A 1 84 ? 13.478 -0.969 -25.342 1.00 71.25 84 THR A O 1
ATOM 638 N N . PRO A 1 85 ? 15.579 -0.274 -25.753 1.00 68.75 85 PRO A N 1
ATOM 639 C CA . PRO A 1 85 ? 15.164 0.823 -26.621 1.00 68.75 85 PRO A CA 1
ATOM 640 C C . PRO A 1 85 ? 14.478 0.288 -27.879 1.00 68.75 85 PRO A C 1
ATOM 642 O O . PRO A 1 85 ? 15.001 -0.611 -28.545 1.00 68.75 85 PRO A O 1
ATOM 645 N N . ASN A 1 86 ? 13.317 0.859 -28.205 1.00 63.97 86 ASN A N 1
ATOM 646 C CA . ASN A 1 86 ? 12.562 0.476 -29.389 1.00 63.97 86 ASN A CA 1
ATOM 647 C C . ASN A 1 86 ? 13.305 0.923 -30.660 1.00 63.97 86 ASN A C 1
ATOM 649 O O . ASN A 1 86 ? 13.751 2.064 -30.782 1.00 63.97 86 ASN A O 1
ATOM 653 N N . ARG A 1 87 ? 13.438 0.004 -31.612 1.0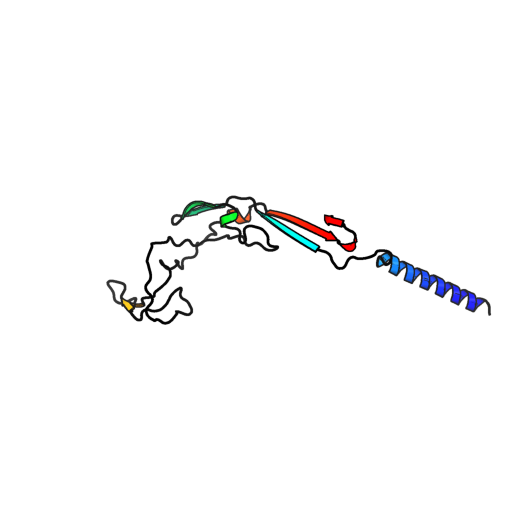0 54.03 87 ARG A N 1
ATOM 654 C CA . ARG A 1 87 ? 13.828 0.277 -32.998 1.00 54.03 87 ARG A CA 1
ATOM 655 C C . ARG A 1 87 ? 12.674 -0.265 -33.827 1.00 54.03 87 ARG A C 1
ATOM 657 O O . ARG A 1 87 ? 12.511 -1.484 -33.868 1.00 54.03 87 ARG A O 1
ATOM 664 N N . ASP A 1 88 ? 11.882 0.627 -34.418 1.00 53.19 88 ASP A N 1
ATOM 665 C CA . ASP A 1 88 ? 10.671 0.280 -35.165 1.00 53.19 88 ASP A CA 1
ATOM 666 C C . ASP A 1 88 ? 10.903 -0.897 -36.113 1.00 53.19 88 ASP A C 1
ATOM 668 O O . ASP A 1 88 ? 11.760 -0.837 -36.999 1.00 53.19 88 ASP A O 1
ATOM 672 N N . ARG A 1 89 ? 10.121 -1.967 -35.938 1.00 53.41 89 ARG A N 1
ATOM 673 C CA . ARG A 1 89 ? 9.866 -2.942 -36.999 1.00 53.41 89 ARG A CA 1
ATOM 674 C C . ARG A 1 89 ? 8.406 -3.373 -36.989 1.00 53.41 89 ARG A C 1
ATOM 676 O O . ARG A 1 89 ? 7.922 -4.006 -36.056 1.00 53.41 89 ARG A O 1
ATOM 683 N N . GLU A 1 90 ? 7.752 -2.998 -38.079 1.00 48.44 90 GLU A N 1
ATOM 684 C CA . GLU A 1 90 ? 6.425 -3.408 -38.520 1.00 48.44 90 GLU A CA 1
ATOM 685 C C . GLU A 1 90 ? 6.362 -4.933 -38.740 1.00 48.44 90 GLU A C 1
ATOM 687 O O . GLU A 1 90 ? 7.334 -5.549 -39.186 1.00 48.44 90 GLU A O 1
ATOM 692 N N . TRP A 1 91 ? 5.223 -5.553 -38.418 1.00 54.34 91 TRP A N 1
ATOM 693 C CA . TRP A 1 91 ? 5.003 -7.001 -38.501 1.00 54.34 91 TRP A CA 1
ATOM 694 C C . TRP A 1 91 ? 3.949 -7.355 -39.565 1.00 54.34 91 TRP A C 1
ATOM 696 O O . TRP A 1 91 ? 2.944 -6.667 -39.715 1.00 54.34 91 TRP A O 1
ATOM 706 N N . ARG A 1 92 ? 4.142 -8.480 -40.273 1.00 41.94 92 ARG A N 1
ATOM 707 C CA . ARG A 1 92 ? 3.101 -9.179 -41.056 1.00 41.94 92 ARG A CA 1
ATOM 708 C C . ARG A 1 92 ? 3.024 -10.632 -40.574 1.00 41.94 92 ARG A C 1
ATOM 710 O O . ARG A 1 92 ? 4.029 -11.335 -40.606 1.00 41.94 92 ARG A O 1
ATOM 717 N N . LEU A 1 93 ? 1.852 -11.068 -40.103 1.00 49.94 93 LEU A N 1
ATOM 718 C CA . LEU A 1 93 ? 1.598 -12.423 -39.588 1.00 49.94 93 LEU A CA 1
ATOM 719 C C . LEU A 1 93 ? 1.190 -13.373 -40.721 1.00 49.94 93 LEU A C 1
ATOM 721 O O . LEU A 1 93 ? 0.131 -13.203 -41.316 1.00 49.94 93 LEU A O 1
ATOM 725 N N . LEU A 1 94 ? 1.984 -14.418 -40.956 1.00 44.03 94 LEU A N 1
ATOM 726 C CA . LEU A 1 94 ? 1.554 -15.629 -41.657 1.00 44.03 94 LEU A CA 1
ATOM 727 C C . LEU A 1 94 ? 2.068 -16.831 -40.857 1.00 44.03 94 LEU A C 1
ATOM 729 O O . LEU A 1 94 ? 3.238 -17.159 -40.979 1.00 44.03 94 LEU A O 1
ATOM 733 N N . GLY A 1 95 ? 1.206 -17.413 -40.012 1.00 54.72 95 GLY A N 1
ATOM 734 C CA . GLY A 1 95 ? 1.339 -18.732 -39.364 1.00 54.72 95 GLY A CA 1
ATOM 735 C C . GLY A 1 95 ? 2.674 -19.095 -38.682 1.00 54.72 95 GLY A C 1
ATOM 736 O O . GLY A 1 95 ? 3.689 -19.292 -39.339 1.00 54.72 95 GLY A O 1
ATOM 737 N N . GLY A 1 96 ? 2.664 -19.327 -37.363 1.00 62.34 96 GLY A N 1
ATOM 738 C CA . GLY A 1 96 ? 3.806 -19.928 -36.658 1.00 62.34 96 GLY A CA 1
ATOM 739 C C . GLY A 1 96 ? 3.483 -20.398 -35.234 1.00 62.34 96 GLY A C 1
ATOM 740 O O . GLY A 1 96 ? 2.453 -20.030 -34.672 1.00 62.34 96 GLY A O 1
ATOM 741 N N . GLU A 1 97 ? 4.371 -21.207 -34.643 1.00 66.69 97 GLU A N 1
ATOM 742 C CA . GLU A 1 97 ? 4.241 -21.746 -33.276 1.00 66.69 97 GLU A CA 1
ATOM 743 C C . GLU A 1 97 ? 4.822 -20.802 -32.212 1.00 66.69 97 GLU A C 1
ATOM 745 O O . GLU A 1 97 ? 5.973 -20.360 -32.313 1.00 66.69 97 GLU A O 1
ATOM 750 N N . ALA A 1 98 ? 4.054 -20.526 -31.155 1.00 70.50 98 ALA A N 1
ATOM 751 C CA . ALA A 1 98 ? 4.502 -19.717 -30.023 1.00 70.50 98 ALA A CA 1
ATOM 752 C C . ALA A 1 98 ? 5.595 -20.425 -29.201 1.00 70.50 98 ALA A C 1
ATOM 754 O O . ALA A 1 98 ? 5.541 -21.629 -28.948 1.00 70.50 98 ALA A O 1
ATOM 755 N N . VAL A 1 99 ? 6.597 -19.672 -28.743 1.00 72.50 99 VAL A N 1
ATOM 756 C CA . VAL A 1 99 ? 7.660 -20.197 -27.877 1.00 72.50 99 VAL A CA 1
ATOM 757 C C . VAL A 1 99 ? 7.228 -20.087 -26.410 1.00 72.50 99 VAL A C 1
ATOM 759 O O . VAL A 1 99 ? 7.145 -18.984 -25.885 1.00 72.50 99 VAL A O 1
ATOM 762 N N . ILE A 1 100 ? 7.042 -21.222 -25.720 1.00 71.81 100 ILE A N 1
ATOM 763 C CA . ILE A 1 100 ? 6.541 -21.311 -24.322 1.00 71.81 100 ILE A CA 1
ATOM 764 C C . ILE A 1 100 ? 7.408 -20.536 -23.294 1.00 71.81 100 ILE A C 1
ATOM 766 O O . ILE A 1 100 ? 6.947 -20.218 -22.204 1.00 71.81 100 ILE A O 1
ATOM 770 N N . ALA A 1 101 ? 8.649 -20.176 -23.640 1.00 70.00 101 ALA A N 1
ATOM 771 C CA . ALA A 1 101 ? 9.565 -19.391 -22.799 1.00 70.00 101 ALA A CA 1
ATOM 772 C C . ALA A 1 101 ? 10.229 -18.215 -23.547 1.00 70.00 101 ALA A C 1
ATOM 774 O O . ALA A 1 101 ? 11.350 -17.814 -23.220 1.00 70.00 101 ALA A O 1
ATOM 775 N N . GLY A 1 102 ? 9.592 -17.712 -24.605 1.00 68.12 102 GLY A N 1
ATOM 776 C CA . GLY A 1 102 ? 10.128 -16.643 -25.443 1.00 68.12 102 GLY A CA 1
ATOM 777 C C . GLY A 1 102 ? 9.098 -15.555 -25.713 1.00 68.12 102 GLY A C 1
ATOM 778 O O . GLY A 1 102 ? 7.902 -15.754 -25.549 1.00 68.12 102 GLY A O 1
ATOM 779 N N . ASN A 1 103 ? 9.568 -14.404 -26.183 1.00 71.44 103 ASN A N 1
ATOM 780 C CA . ASN A 1 103 ? 8.718 -13.237 -26.435 1.00 71.44 103 ASN A CA 1
ATOM 781 C C . ASN A 1 103 ? 8.096 -13.262 -27.847 1.00 71.44 103 ASN A C 1
ATOM 783 O O . ASN A 1 103 ? 7.793 -12.207 -28.402 1.00 71.44 103 ASN A O 1
ATOM 787 N N . GLY A 1 104 ? 7.987 -14.443 -28.473 1.00 73.75 104 GLY A N 1
ATOM 788 C CA . GLY A 1 104 ? 7.716 -14.545 -29.903 1.00 73.75 104 GLY A CA 1
ATOM 789 C C . GLY A 1 104 ? 7.312 -15.914 -30.449 1.00 73.75 104 GLY A C 1
ATOM 790 O O . GLY A 1 104 ? 7.206 -16.906 -29.729 1.00 73.75 104 GLY A O 1
ATOM 791 N N . VAL A 1 105 ? 7.105 -15.938 -31.764 1.00 77.62 105 VAL A N 1
ATOM 792 C CA . VAL A 1 105 ? 6.612 -17.057 -32.574 1.00 77.62 105 VAL A CA 1
ATOM 793 C C . VAL A 1 105 ? 7.717 -17.528 -33.521 1.00 77.62 105 VAL A C 1
ATOM 795 O O . VAL A 1 105 ? 8.348 -16.710 -34.186 1.00 77.62 105 VAL A O 1
ATOM 798 N N . LYS A 1 106 ? 7.991 -18.834 -33.596 1.00 72.94 106 LYS A N 1
ATOM 799 C CA . LYS A 1 106 ? 9.045 -19.380 -34.470 1.00 72.94 106 LYS A CA 1
ATOM 800 C C . LYS A 1 106 ? 8.675 -19.207 -35.944 1.00 72.94 106 LYS A C 1
ATOM 802 O O . LYS A 1 106 ? 7.557 -19.529 -36.334 1.00 72.94 106 LYS A O 1
ATOM 807 N N . THR A 1 107 ? 9.643 -18.795 -36.765 1.00 73.06 107 THR A N 1
ATOM 808 C CA . THR A 1 107 ? 9.473 -18.683 -38.231 1.00 73.06 107 THR A CA 1
ATOM 809 C C . THR A 1 107 ? 9.844 -19.969 -38.977 1.00 73.06 107 THR A C 1
ATOM 811 O O . THR A 1 107 ? 9.602 -20.092 -40.173 1.00 73.06 107 THR A O 1
ATOM 814 N N . GLY A 1 108 ? 10.478 -20.924 -38.285 1.00 70.06 108 GLY A N 1
ATOM 815 C CA . GLY A 1 108 ? 10.997 -22.166 -38.868 1.00 70.06 108 GLY A CA 1
ATOM 816 C C . GLY A 1 108 ? 12.371 -22.035 -39.539 1.00 70.06 108 GLY A C 1
ATOM 817 O O . GLY A 1 108 ? 12.954 -23.043 -39.932 1.00 70.06 108 GLY A O 1
ATOM 818 N N . ARG A 1 109 ? 12.942 -20.826 -39.636 1.00 70.88 109 ARG A N 1
ATOM 819 C CA . ARG A 1 109 ? 14.283 -20.597 -40.201 1.00 70.88 109 ARG A CA 1
ATOM 820 C C . ARG A 1 109 ? 15.325 -20.553 -39.088 1.00 70.88 109 ARG A C 1
ATOM 822 O O . ARG A 1 109 ? 15.156 -19.828 -38.115 1.00 70.88 109 ARG A O 1
ATOM 829 N N . CYS A 1 110 ? 16.424 -21.299 -39.218 1.00 72.44 110 CYS A N 1
ATOM 830 C CA . CYS A 1 110 ? 17.543 -21.205 -38.276 1.00 72.44 110 CYS A CA 1
ATOM 831 C C . CYS A 1 110 ? 18.803 -20.688 -38.967 1.00 72.44 110 CYS A C 1
ATOM 833 O O . CYS A 1 110 ? 19.323 -21.303 -39.897 1.00 72.44 110 CYS A O 1
ATOM 835 N N . LEU A 1 111 ? 19.281 -19.544 -38.485 1.00 70.62 111 LEU A N 1
ATOM 836 C CA . LEU A 1 111 ? 20.473 -18.858 -38.953 1.00 70.62 111 LEU A CA 1
ATOM 837 C C . LEU A 1 111 ? 21.704 -19.394 -38.212 1.00 70.62 111 LEU A C 1
ATOM 839 O O . LEU A 1 111 ? 21.657 -19.753 -37.032 1.00 70.62 111 LEU A O 1
ATOM 843 N N . LYS A 1 112 ? 22.830 -19.454 -38.918 1.00 68.62 112 LYS A N 1
ATOM 844 C CA . LYS A 1 112 ? 24.136 -19.740 -38.320 1.00 68.62 112 LYS A CA 1
ATOM 845 C C . LYS A 1 112 ? 24.796 -18.402 -37.986 1.00 68.62 112 LYS A C 1
ATOM 847 O O . LYS A 1 112 ? 24.970 -17.585 -38.886 1.00 68.62 112 LYS A O 1
ATOM 852 N N . THR A 1 113 ? 25.143 -18.170 -36.722 1.00 58.81 113 THR A N 1
ATOM 853 C CA . THR A 1 113 ? 25.815 -16.936 -36.284 1.00 58.81 113 THR A CA 1
ATOM 854 C C . THR A 1 113 ? 27.290 -17.217 -36.010 1.00 58.81 113 THR A C 1
ATOM 856 O O . THR A 1 113 ? 27.606 -18.021 -35.136 1.00 58.81 113 THR A O 1
ATOM 859 N N . GLY A 1 114 ? 28.177 -16.507 -36.717 1.00 57.31 114 GLY A N 1
ATOM 860 C CA . GLY A 1 114 ? 29.635 -16.528 -36.527 1.00 57.31 114 GLY A CA 1
ATOM 861 C C . GLY A 1 114 ? 30.417 -17.079 -37.728 1.00 57.31 114 GLY A C 1
ATOM 862 O O . GLY A 1 114 ? 29.900 -17.892 -38.489 1.00 57.31 114 GLY A O 1
ATOM 863 N N . LEU A 1 115 ? 31.683 -16.657 -37.882 1.00 59.50 115 LEU A N 1
ATOM 864 C CA . LEU A 1 115 ? 32.634 -17.221 -38.865 1.00 59.50 115 LEU A CA 1
ATOM 865 C C . LEU A 1 115 ? 32.978 -18.700 -38.585 1.00 59.50 115 LEU A C 1
ATOM 867 O O . LEU A 1 115 ? 33.550 -19.378 -39.433 1.00 59.50 115 LEU A O 1
ATOM 871 N N . VAL A 1 116 ? 32.625 -19.202 -37.400 1.00 60.72 116 VAL A N 1
ATOM 872 C CA . VAL A 1 116 ? 32.832 -20.583 -36.961 1.00 60.72 116 VAL A CA 1
ATOM 873 C C . VAL A 1 116 ? 31.463 -21.151 -36.582 1.00 60.72 116 VAL A C 1
ATOM 875 O O . VAL A 1 116 ? 30.711 -20.508 -35.855 1.00 60.72 116 VAL A O 1
ATOM 878 N N . ASN A 1 117 ? 31.128 -22.335 -37.104 1.00 55.25 117 ASN A N 1
ATOM 879 C CA . ASN A 1 117 ? 29.828 -23.022 -36.997 1.00 55.25 117 ASN A CA 1
ATOM 880 C C . ASN A 1 117 ? 29.450 -23.470 -35.560 1.00 55.25 117 ASN A C 1
ATOM 882 O O . ASN A 1 117 ? 29.031 -24.609 -35.370 1.00 55.25 117 ASN A O 1
ATOM 886 N N . THR A 1 118 ? 29.607 -22.642 -34.529 1.00 58.50 118 THR A N 1
ATOM 887 C CA . THR A 1 118 ? 29.379 -23.065 -33.137 1.00 58.50 118 THR A CA 1
ATOM 888 C C . THR A 1 118 ? 27.982 -22.735 -32.617 1.00 58.50 118 THR A C 1
ATOM 890 O O . THR A 1 118 ? 27.446 -23.530 -31.852 1.00 58.50 118 THR A O 1
ATOM 893 N N . ASN A 1 119 ? 27.324 -21.666 -33.088 1.00 63.91 119 ASN A N 1
ATOM 894 C CA . ASN A 1 119 ? 26.009 -21.266 -32.570 1.00 63.91 119 ASN A CA 1
ATOM 895 C C . ASN A 1 119 ? 24.942 -21.143 -33.675 1.00 63.91 119 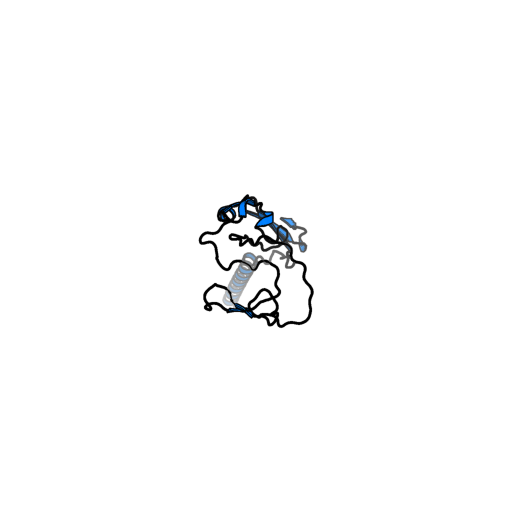ASN A C 1
ATOM 897 O O . ASN A 1 119 ? 24.945 -20.214 -34.488 1.00 63.91 119 ASN A O 1
ATOM 901 N N . ARG A 1 120 ? 23.989 -22.087 -33.690 1.00 65.94 120 ARG A N 1
ATOM 902 C CA . ARG A 1 120 ? 22.777 -22.035 -34.525 1.00 65.94 120 ARG A CA 1
ATOM 903 C C . ARG A 1 120 ? 21.666 -21.345 -33.731 1.00 65.94 120 ARG A C 1
ATOM 905 O O . ARG A 1 120 ? 21.266 -21.845 -32.684 1.00 65.94 120 ARG A O 1
ATOM 912 N N . HIS A 1 121 ? 21.157 -20.223 -34.226 1.00 70.00 121 HIS A N 1
ATOM 913 C CA . HIS A 1 121 ? 20.030 -19.514 -33.621 1.00 70.00 121 HIS A CA 1
ATOM 914 C C . HIS A 1 121 ? 18.816 -19.603 -34.538 1.00 70.00 121 HIS A C 1
ATOM 916 O O . HIS A 1 121 ? 18.923 -19.376 -35.740 1.00 70.00 121 HIS A O 1
ATOM 922 N N . CYS A 1 122 ? 17.657 -19.944 -33.984 1.00 72.38 122 CYS A N 1
ATOM 923 C CA . CYS A 1 122 ? 16.418 -19.952 -34.750 1.00 72.38 122 CY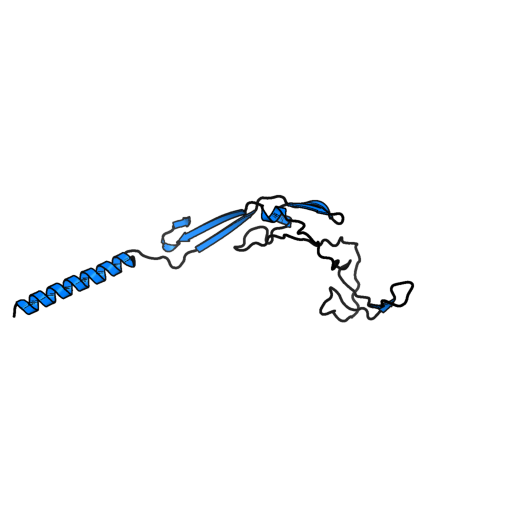S A CA 1
ATOM 924 C C . CYS A 1 122 ? 15.766 -18.571 -34.731 1.00 72.38 122 CYS A C 1
ATOM 926 O O . CYS A 1 122 ? 15.753 -17.899 -33.701 1.00 72.38 122 CYS A O 1
ATOM 928 N N . GLU A 1 123 ? 15.285 -18.148 -35.893 1.00 72.19 123 GLU A N 1
ATOM 929 C CA . GLU A 1 123 ? 14.578 -16.896 -36.096 1.00 72.19 123 GLU A CA 1
ATOM 930 C C . GLU A 1 123 ? 13.172 -16.997 -35.490 1.00 72.19 123 GLU A C 1
ATOM 932 O O . GLU A 1 123 ? 12.495 -18.033 -35.540 1.00 72.19 123 GLU A O 1
ATOM 937 N N . TYR A 1 124 ? 12.752 -15.903 -34.869 1.00 72.88 124 TYR A N 1
ATOM 938 C CA . TYR A 1 124 ? 11.459 -15.763 -34.227 1.00 72.88 124 TYR A CA 1
ATOM 939 C C . TYR A 1 124 ? 10.902 -14.369 -34.521 1.00 72.88 124 TYR A C 1
ATOM 941 O O . TYR A 1 124 ? 11.645 -13.390 -34.593 1.00 72.88 124 TYR A O 1
ATOM 949 N N . PHE A 1 125 ? 9.585 -14.280 -34.648 1.00 71.50 125 PHE A N 1
ATOM 950 C CA . PHE A 1 125 ? 8.840 -13.030 -34.648 1.00 71.50 125 PHE A CA 1
ATOM 951 C C . PHE A 1 125 ? 8.528 -12.635 -33.209 1.00 71.50 125 PHE A C 1
ATOM 953 O O . PHE A 1 125 ? 7.810 -13.355 -32.526 1.00 71.50 125 PHE A O 1
ATOM 960 N N . ALA A 1 126 ? 9.059 -11.511 -32.740 1.00 68.31 126 ALA A N 1
ATOM 961 C CA . ALA A 1 126 ? 8.829 -10.982 -31.396 1.00 68.31 126 ALA A CA 1
ATOM 962 C C . ALA A 1 126 ? 8.740 -9.453 -31.433 1.00 68.31 126 ALA A C 1
ATOM 964 O O . ALA A 1 126 ? 9.182 -8.830 -32.401 1.00 68.31 126 ALA A O 1
ATOM 965 N N . TRP A 1 127 ? 8.242 -8.856 -30.347 1.00 67.44 127 TRP A N 1
ATOM 966 C CA . TRP A 1 127 ? 8.446 -7.431 -30.082 1.00 67.44 127 TRP A CA 1
ATOM 967 C C . TRP A 1 127 ? 9.955 -7.150 -30.032 1.00 67.44 127 TRP A C 1
ATOM 969 O O . TRP A 1 127 ? 10.701 -7.830 -29.322 1.00 67.44 127 TRP A O 1
ATOM 979 N N . GLY A 1 128 ? 10.422 -6.227 -30.874 1.00 63.06 128 GLY A N 1
ATOM 980 C CA . GLY A 1 128 ? 11.849 -5.971 -31.058 1.00 63.06 128 GLY A CA 1
ATOM 981 C C . GLY A 1 128 ? 12.419 -4.969 -30.051 1.00 63.06 128 GLY A C 1
ATOM 982 O O . GLY A 1 128 ? 11.664 -4.210 -29.452 1.00 63.06 128 GLY A O 1
ATOM 983 N N . PRO A 1 129 ? 13.757 -4.868 -29.947 1.00 66.25 129 PRO A N 1
ATOM 984 C CA . PRO A 1 129 ? 14.706 -5.978 -29.829 1.00 66.25 129 PRO A CA 1
ATOM 985 C C . PRO A 1 129 ? 14.423 -6.838 -28.582 1.00 66.25 129 PRO A C 1
ATOM 987 O O . PRO A 1 129 ? 13.763 -6.398 -27.649 1.00 66.25 129 PRO A O 1
ATOM 990 N N . VAL A 1 130 ? 14.933 -8.075 -28.542 1.00 67.94 130 VAL A N 1
ATOM 991 C CA . VAL A 1 130 ? 14.728 -8.936 -27.365 1.00 67.94 130 VAL A CA 1
ATOM 992 C C . VAL A 1 130 ? 15.462 -8.389 -26.153 1.00 67.94 130 VAL A C 1
ATOM 994 O O . VAL A 1 130 ? 16.642 -8.037 -26.227 1.00 67.94 130 VAL A O 1
ATOM 997 N N . GLU A 1 131 ? 14.747 -8.375 -25.033 1.00 68.19 131 GLU A N 1
ATOM 998 C CA . GLU A 1 131 ? 15.252 -7.931 -23.746 1.00 68.19 131 GLU A CA 1
ATOM 999 C C . GLU A 1 131 ? 16.554 -8.655 -23.377 1.00 68.19 131 GLU A C 1
ATOM 1001 O O . GLU A 1 131 ? 16.685 -9.885 -23.452 1.00 68.19 131 GLU A O 1
ATOM 1006 N N . LYS A 1 132 ? 17.560 -7.876 -22.976 1.00 71.12 132 LYS A N 1
ATOM 1007 C CA . LYS A 1 132 ? 18.844 -8.430 -22.550 1.00 71.12 132 LYS A CA 1
ATOM 1008 C C . LYS A 1 132 ? 18.647 -9.214 -21.253 1.00 71.12 132 LYS A C 1
ATOM 1010 O O . LYS A 1 132 ? 18.242 -8.667 -20.237 1.00 71.12 132 LYS A O 1
ATOM 1015 N N . LYS A 1 133 ? 19.087 -10.476 -21.226 1.00 66.56 133 LYS A N 1
ATOM 1016 C CA . LYS A 1 133 ? 19.044 -11.326 -20.015 1.00 66.56 133 LYS A CA 1
ATOM 1017 C C . LYS A 1 133 ? 19.975 -10.864 -18.879 1.00 66.56 133 LYS A C 1
ATOM 1019 O O . LYS A 1 133 ? 19.951 -11.434 -17.787 1.00 66.56 133 LYS A O 1
ATOM 1024 N N . LYS A 1 134 ? 20.846 -9.880 -19.126 1.00 73.00 134 LYS A N 1
ATOM 1025 C CA . LYS A 1 134 ? 21.850 -9.422 -18.160 1.00 73.00 134 LYS A CA 1
ATOM 1026 C C . LYS A 1 134 ? 21.196 -8.510 -17.125 1.00 73.00 134 LYS A C 1
ATOM 1028 O O . LYS A 1 134 ? 21.020 -7.320 -17.357 1.00 73.00 134 LYS A O 1
ATOM 1033 N N . LYS A 1 135 ? 20.896 -9.071 -15.955 1.00 71.25 135 LYS A N 1
ATOM 1034 C CA . LYS A 1 135 ? 20.410 -8.298 -14.809 1.00 71.25 135 LYS A CA 1
ATOM 1035 C C . LYS A 1 135 ? 21.522 -7.375 -14.285 1.00 71.25 135 LYS A C 1
ATOM 1037 O O . LYS A 1 135 ? 22.673 -7.817 -14.175 1.00 71.25 135 LYS A O 1
ATOM 1042 N N . PRO A 1 136 ? 21.218 -6.114 -13.945 1.00 73.50 136 PRO A N 1
ATOM 1043 C CA . PRO A 1 136 ? 22.199 -5.237 -13.325 1.00 73.50 136 PRO A CA 1
ATOM 1044 C C . PRO A 1 136 ? 22.575 -5.775 -11.936 1.00 73.50 136 PRO A C 1
ATOM 1046 O O . PRO A 1 136 ? 21.735 -6.288 -11.199 1.00 73.50 136 PRO A O 1
ATOM 1049 N N . LYS A 1 137 ? 23.861 -5.667 -11.576 1.00 73.69 137 LYS A N 1
ATOM 1050 C CA . LYS A 1 137 ? 24.391 -6.169 -10.292 1.00 73.69 137 LYS A CA 1
ATOM 1051 C C . LYS A 1 137 ? 23.902 -5.364 -9.081 1.00 73.69 137 LYS A C 1
ATOM 1053 O O . LYS A 1 137 ? 23.968 -5.856 -7.961 1.00 73.69 137 LYS A O 1
ATOM 1058 N N . LYS A 1 138 ? 23.464 -4.121 -9.296 1.00 77.50 138 LYS A N 1
ATOM 1059 C CA . LYS A 1 138 ? 22.932 -3.218 -8.270 1.00 77.50 138 LYS A CA 1
ATOM 1060 C C . LYS A 1 138 ? 21.578 -2.670 -8.735 1.00 77.50 138 LYS A C 1
ATOM 1062 O O . LYS A 1 138 ? 21.432 -2.432 -9.934 1.00 77.50 138 LYS A O 1
ATOM 1067 N N . PRO A 1 139 ? 20.616 -2.464 -7.818 1.00 76.56 139 PRO A N 1
ATOM 1068 C CA . PRO A 1 139 ? 19.325 -1.877 -8.156 1.00 76.56 139 PRO A CA 1
ATOM 1069 C C . PRO A 1 139 ? 19.520 -0.449 -8.669 1.00 76.56 139 PRO A C 1
ATOM 1071 O O . PRO A 1 139 ? 20.139 0.378 -7.996 1.00 76.56 139 PRO A O 1
ATOM 1074 N N . LEU A 1 140 ? 18.999 -0.173 -9.864 1.00 79.00 140 LEU A N 1
ATOM 1075 C CA . LEU A 1 140 ? 19.152 1.130 -10.517 1.00 79.00 140 LEU A CA 1
ATOM 1076 C C . LEU A 1 140 ? 18.392 2.244 -9.786 1.00 79.00 140 LEU A C 1
ATOM 1078 O O . LEU A 1 140 ? 18.828 3.390 -9.797 1.00 79.00 140 LEU A O 1
ATOM 1082 N N . LEU A 1 141 ? 17.304 1.900 -9.092 1.00 79.00 141 LEU A N 1
ATOM 1083 C CA . LEU A 1 141 ? 16.444 2.832 -8.360 1.00 79.00 141 LEU A CA 1
ATOM 1084 C C . LEU A 1 141 ? 16.606 2.673 -6.846 1.00 79.00 141 LEU A C 1
ATOM 1086 O O . LEU A 1 141 ? 15.637 2.665 -6.092 1.00 79.00 141 LEU A O 1
ATOM 1090 N N . GLY A 1 142 ? 17.848 2.572 -6.364 1.00 71.56 142 GLY A N 1
ATOM 1091 C CA . GLY A 1 142 ? 18.127 2.465 -4.926 1.00 71.56 142 GLY A CA 1
ATOM 1092 C C . GLY A 1 142 ? 17.541 3.618 -4.092 1.00 71.56 142 GLY A C 1
ATOM 1093 O 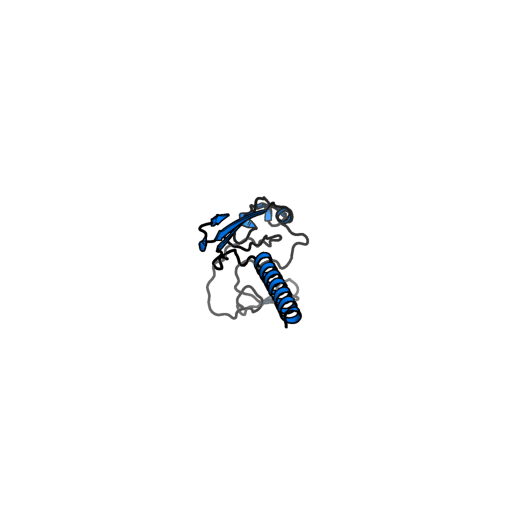O . GLY A 1 142 ? 17.096 3.395 -2.968 1.00 71.56 142 GLY A O 1
ATOM 1094 N N . LYS A 1 143 ? 17.462 4.832 -4.662 1.00 73.62 143 LYS A N 1
ATOM 1095 C CA . LYS A 1 143 ? 16.860 6.018 -4.017 1.00 73.62 143 LYS A CA 1
ATOM 1096 C C . LYS A 1 143 ? 15.336 5.932 -3.852 1.00 73.62 143 LYS A C 1
ATOM 1098 O O . LYS A 1 143 ? 14.786 6.603 -2.980 1.00 73.62 143 LYS A O 1
ATOM 1103 N N . ALA A 1 144 ? 14.651 5.083 -4.623 1.00 76.81 144 ALA A N 1
ATOM 1104 C CA . ALA A 1 144 ? 13.216 4.860 -4.447 1.00 76.81 144 ALA A CA 1
ATOM 1105 C C . ALA A 1 144 ? 12.911 4.235 -3.071 1.00 76.81 144 ALA A C 1
ATOM 1107 O O . ALA A 1 144 ? 11.906 4.569 -2.453 1.00 76.81 144 ALA A O 1
ATOM 1108 N N . LYS A 1 145 ? 13.829 3.418 -2.526 1.00 72.75 145 LYS A N 1
ATOM 1109 C CA . LYS A 1 145 ? 13.685 2.795 -1.196 1.00 72.75 145 LYS A CA 1
ATOM 1110 C C . LYS A 1 145 ? 13.614 3.815 -0.054 1.00 72.75 145 LYS A C 1
ATOM 1112 O O . LYS A 1 145 ? 12.985 3.550 0.962 1.00 72.75 145 LYS A O 1
ATOM 1117 N N . THR A 1 146 ? 14.281 4.957 -0.201 1.00 75.50 146 THR A N 1
ATOM 1118 C CA . THR A 1 146 ? 14.364 6.001 0.833 1.00 75.50 146 THR A CA 1
ATOM 1119 C C . THR A 1 146 ? 13.341 7.118 0.640 1.00 75.50 146 THR A C 1
ATOM 1121 O O . THR A 1 146 ? 13.383 8.109 1.362 1.00 75.50 146 THR A O 1
ATOM 1124 N N . SER A 1 147 ? 12.455 7.007 -0.354 1.00 78.62 147 SER A N 1
ATOM 1125 C CA . SER A 1 147 ? 11.475 8.052 -0.643 1.00 78.62 147 SER A CA 1
ATOM 1126 C C . SER A 1 147 ? 10.357 8.048 0.406 1.00 78.62 147 SER A C 1
ATOM 1128 O O . SER A 1 147 ? 9.808 6.982 0.699 1.00 78.62 147 SER A O 1
ATOM 1130 N N . PRO A 1 148 ? 10.005 9.205 0.997 1.00 81.31 148 PRO A N 1
ATOM 1131 C CA . PRO A 1 148 ? 8.925 9.272 1.967 1.00 81.31 148 PRO A CA 1
ATOM 1132 C C . PRO A 1 148 ? 7.588 8.872 1.333 1.00 81.31 148 PRO A C 1
ATOM 1134 O O . PRO A 1 148 ? 7.223 9.316 0.239 1.00 81.31 148 PRO A O 1
ATOM 1137 N N . SER A 1 149 ? 6.839 8.053 2.066 1.00 82.94 149 SER A N 1
ATOM 1138 C CA . SER A 1 149 ? 5.459 7.703 1.745 1.00 82.94 149 SER A CA 1
ATOM 1139 C C . SER A 1 149 ? 4.505 8.385 2.720 1.00 82.94 149 SER A C 1
ATOM 1141 O O . SER A 1 149 ? 4.795 8.556 3.902 1.00 82.94 149 SER A O 1
ATOM 1143 N N . TYR A 1 150 ? 3.361 8.804 2.197 1.00 83.38 150 TYR A N 1
ATOM 1144 C CA . TYR A 1 150 ? 2.242 9.332 2.955 1.00 83.38 150 TYR A CA 1
ATOM 1145 C C . TYR A 1 150 ? 1.071 8.369 2.808 1.00 83.38 150 TYR A C 1
ATOM 1147 O O . TYR A 1 150 ? 0.629 8.092 1.692 1.00 83.38 150 TYR A O 1
ATOM 1155 N N . ILE A 1 151 ? 0.572 7.865 3.932 1.00 86.75 151 ILE A N 1
ATOM 1156 C CA . ILE A 1 151 ? -0.567 6.951 3.986 1.00 86.75 151 ILE A CA 1
ATOM 1157 C C .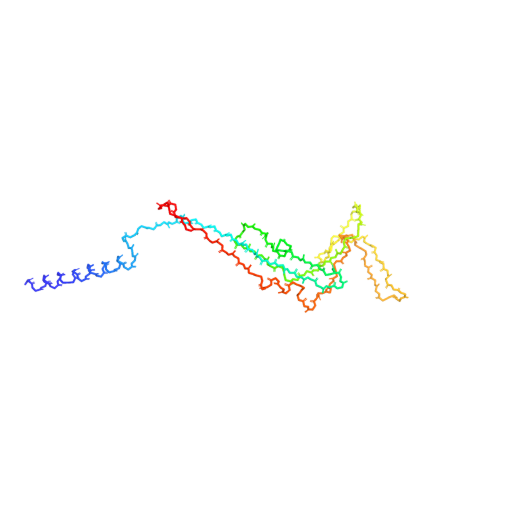 ILE A 1 151 ? -1.694 7.683 4.708 1.00 86.75 151 ILE A C 1
ATOM 1159 O O . ILE A 1 151 ? -1.579 7.989 5.894 1.00 86.75 151 ILE A O 1
ATOM 1163 N N . LYS A 1 152 ? -2.776 7.982 3.988 1.00 86.75 152 LYS A N 1
ATOM 1164 C CA . LYS A 1 152 ? -4.005 8.531 4.561 1.00 86.75 152 LYS A CA 1
ATOM 1165 C C . LYS A 1 152 ? -5.033 7.418 4.654 1.00 86.75 152 LYS A C 1
ATOM 1167 O O . LYS A 1 152 ? -5.468 6.903 3.631 1.00 86.75 152 LYS A O 1
ATOM 1172 N N . ASN A 1 153 ? -5.419 7.073 5.872 1.00 90.69 153 ASN A N 1
ATOM 1173 C CA . ASN A 1 153 ? -6.539 6.182 6.135 1.00 90.69 153 ASN A CA 1
ATOM 1174 C C . ASN A 1 153 ? -7.747 7.034 6.525 1.00 90.69 153 ASN A C 1
ATOM 1176 O O . ASN A 1 153 ? -7.601 7.897 7.389 1.00 90.69 153 ASN A O 1
ATOM 1180 N N . SER A 1 154 ? -8.897 6.805 5.896 1.00 90.00 154 SER A N 1
ATOM 1181 C CA . SER A 1 154 ? -10.164 7.384 6.331 1.00 90.00 154 SER A CA 1
ATOM 1182 C C . SER A 1 154 ? -11.161 6.282 6.645 1.00 90.00 154 SER A C 1
ATOM 1184 O O . SER A 1 154 ? -11.319 5.342 5.865 1.00 90.00 154 SER A O 1
ATOM 1186 N N . ILE A 1 155 ? -11.811 6.394 7.798 1.00 93.62 155 ILE A N 1
ATOM 1187 C CA . ILE A 1 155 ? -12.765 5.414 8.310 1.00 93.62 155 ILE A CA 1
ATOM 1188 C C . ILE A 1 155 ? -14.100 6.117 8.524 1.00 93.62 155 ILE A C 1
ATOM 1190 O O . ILE A 1 155 ? -14.149 7.186 9.133 1.00 93.62 155 ILE A O 1
ATOM 1194 N N . ARG A 1 156 ? -15.188 5.499 8.064 1.00 93.75 156 ARG A N 1
ATOM 1195 C CA . ARG A 1 156 ? -16.560 5.942 8.305 1.00 93.75 156 ARG A CA 1
ATOM 1196 C C . ARG A 1 156 ? -17.342 4.853 9.031 1.00 93.75 156 ARG A C 1
ATOM 1198 O O . ARG A 1 156 ? -17.261 3.682 8.667 1.00 93.75 156 ARG A O 1
ATOM 1205 N N . PHE A 1 157 ? -18.110 5.267 10.030 1.00 95.56 157 PHE A N 1
ATOM 1206 C CA . PHE A 1 157 ? -19.073 4.460 10.772 1.00 95.56 157 PHE A CA 1
ATOM 1207 C C . PHE A 1 157 ? -20.476 4.954 10.393 1.00 95.56 157 PHE A C 1
ATOM 1209 O O . PHE A 1 157 ? -20.952 5.927 10.990 1.00 95.56 157 PHE A O 1
ATOM 1216 N N . PRO A 1 158 ? -21.112 4.373 9.356 1.00 93.50 158 PRO A N 1
ATOM 1217 C CA . PRO A 1 158 ? -22.390 4.851 8.835 1.00 93.50 158 PRO A CA 1
ATOM 1218 C C . PRO A 1 158 ? -23.497 4.889 9.888 1.00 93.50 158 PRO A C 1
ATOM 1220 O O . PRO A 1 158 ? -24.319 5.800 9.870 1.00 93.50 158 PRO A O 1
ATOM 1223 N N . LYS A 1 159 ? -23.495 3.943 10.834 1.00 92.81 159 LYS A N 1
ATOM 1224 C CA . LYS A 1 159 ? -24.517 3.848 11.882 1.00 92.81 159 LYS A CA 1
ATOM 1225 C C . LYS A 1 159 ? -24.525 5.047 12.829 1.00 92.81 159 LYS A C 1
ATOM 1227 O O . LYS A 1 159 ? -25.576 5.404 13.348 1.00 92.81 159 LYS A O 1
ATOM 1232 N N . PHE A 1 160 ? -23.364 5.659 13.048 1.00 94.25 160 PHE A N 1
ATOM 1233 C CA . PHE A 1 160 ? -23.194 6.804 13.949 1.00 94.25 160 PHE A CA 1
ATOM 1234 C C . PHE A 1 160 ? -22.944 8.119 13.197 1.00 94.25 160 PHE A C 1
ATOM 1236 O O . PHE A 1 160 ? -22.600 9.113 13.830 1.00 94.25 160 PHE A O 1
ATOM 1243 N N . ASP A 1 161 ? -23.046 8.098 11.861 1.00 92.25 161 ASP A N 1
ATOM 1244 C CA . ASP A 1 161 ? -22.641 9.170 10.939 1.00 92.25 161 ASP A CA 1
ATOM 1245 C C . ASP A 1 161 ? -21.311 9.844 11.326 1.00 92.25 161 ASP A C 1
ATOM 1247 O O . ASP A 1 161 ? -21.152 11.063 11.336 1.00 92.25 161 ASP A O 1
ATOM 1251 N N . PHE A 1 162 ? -20.331 9.014 11.687 1.00 94.25 162 PHE A N 1
ATOM 1252 C CA . PHE A 1 162 ? -19.028 9.459 12.169 1.00 94.25 162 PHE A CA 1
ATOM 1253 C C . PHE A 1 162 ? -17.930 9.114 11.158 1.00 94.25 162 PHE A C 1
ATOM 1255 O O . PHE A 1 162 ? -17.886 7.997 10.639 1.00 94.25 162 PHE A O 1
ATOM 1262 N N . SER A 1 163 ? -17.008 10.045 10.899 1.00 92.06 163 SER A N 1
ATOM 1263 C CA . SER A 1 163 ? -15.864 9.843 9.997 1.00 92.06 163 SER A CA 1
ATOM 1264 C C . SER A 1 163 ? -14.564 10.405 10.568 1.00 92.06 163 SER A C 1
ATOM 1266 O O . SER A 1 163 ? -14.580 11.471 11.187 1.00 92.06 163 SER A O 1
ATOM 1268 N N . LYS A 1 164 ? -13.439 9.727 10.315 1.00 90.12 164 LYS A N 1
ATOM 1269 C CA . LYS A 1 164 ? -12.091 10.154 10.718 1.00 90.12 164 LYS A CA 1
ATOM 1270 C C . LYS A 1 164 ? -11.038 9.824 9.662 1.00 90.12 164 LYS A C 1
ATOM 1272 O O . LYS A 1 164 ? -11.326 8.979 8.783 1.00 90.12 164 LYS A O 1
#

Organism: NCBI:txid247094